Protein AF-A0A7J5XXZ4-F1 (afdb_monomer_lite)

Radius of gyration: 22.37 Å; chains: 1; bounding box: 74×36×50 Å

Foldseek 3Di:
DLLCVLLVQPDDDQDDQDPVPVCSLLVNLVNCVSCLLSLLLLLLLVDDPVLVVVCVVVNVVSCVVSVRDPVSVVVSVVVSVVVVPDDDDPVRNVVSVVSCCCSPVVVVVNVVVSVCSNVVVVVVVVVVVVVVVVVVVPPPPPPPPDDD

Sequence (148 aa):
MEVCELMGIPGTNPQRFTAHRWLSAYDVGISTRRMLPAYKVLYFGFLNHADQNLYMDILEEIYRDHGVGERAKARIQFFHQDLRKKGMTQVGKDRKERVVKKVWFESLKTNLHLSVYLGVLPILKEYVMVFQAKHLHTTPKKLVEMEF

pLDDT: mean 84.81, std 15.24, range [33.81, 97.19]

Secondary structure (DSSP, 8-state):
-HHHHHTT------PPP-TT-TTHHHHHHHHHHHHHHHHHHHHHTTS-HHHHHHHHHHHHHHHHHTT--HHHHHHHHHHHHHHHHS---HHHHHHHHHHHIIIIITHHHHHHHHHHHHHHHHHHHHHHHHHHHHHHHHS-S-SS----

Organism: Dissostichus mawsoni (NCBI:txid36200)

Structure (mmCIF, N/CA/C/O backbone):
data_AF-A0A7J5XXZ4-F1
#
_entry.id   AF-A0A7J5XXZ4-F1
#
loop_
_atom_site.group_PDB
_atom_site.id
_atom_site.type_symbol
_atom_site.label_atom_id
_atom_site.label_alt_id
_atom_site.label_comp_id
_atom_site.label_asym_id
_atom_site.label_entity_id
_atom_site.label_seq_id
_atom_site.pdbx_PDB_ins_code
_atom_site.Cartn_x
_atom_site.Cartn_y
_atom_site.Cartn_z
_atom_site.occupancy
_atom_site.B_iso_or_equiv
_atom_site.auth_seq_id
_atom_site.auth_comp_id
_atom_site.auth_asym_id
_atom_site.auth_atom_id
_atom_site.pdbx_PDB_model_num
ATOM 1 N N . MET A 1 1 ? 4.070 -6.308 10.909 1.00 65.12 1 MET A N 1
ATOM 2 C CA . MET A 1 1 ? 3.952 -7.672 10.364 1.00 65.12 1 MET A CA 1
ATOM 3 C C . MET A 1 1 ? 2.541 -8.202 10.547 1.00 65.12 1 MET A C 1
ATOM 5 O O . MET A 1 1 ? 1.999 -8.672 9.565 1.00 65.12 1 MET A O 1
ATOM 9 N N . GLU A 1 2 ? 1.898 -7.944 11.692 1.00 84.25 2 GLU A N 1
ATOM 10 C CA . GLU A 1 2 ? 0.493 -8.308 11.968 1.00 84.25 2 GLU A CA 1
ATOM 11 C C . GLU A 1 2 ? -0.505 -8.020 10.823 1.00 84.25 2 GLU A C 1
ATOM 13 O O . GLU A 1 2 ? -1.200 -8.927 10.391 1.00 84.25 2 GLU A O 1
ATOM 18 N N . VAL A 1 3 ? -0.544 -6.809 10.244 1.00 89.56 3 VAL A N 1
ATOM 19 C CA . VAL A 1 3 ? -1.453 -6.518 9.105 1.00 89.56 3 VAL A CA 1
ATOM 20 C C . VAL A 1 3 ? -1.151 -7.386 7.876 1.00 89.56 3 VAL A C 1
ATOM 22 O O . VAL A 1 3 ? -2.071 -7.841 7.210 1.00 89.56 3 VAL A O 1
ATOM 25 N N . CYS A 1 4 ? 0.124 -7.641 7.576 1.00 90.94 4 CYS A N 1
ATOM 26 C CA . CYS A 1 4 ? 0.503 -8.486 6.444 1.00 90.94 4 CYS A CA 1
ATOM 27 C C . CYS A 1 4 ? 0.070 -9.941 6.670 1.00 90.94 4 CYS A C 1
ATOM 29 O O . CYS A 1 4 ? -0.474 -10.557 5.761 1.00 90.94 4 CYS A O 1
ATOM 31 N N . GLU A 1 5 ? 0.262 -10.457 7.887 1.00 92.12 5 GLU A N 1
ATOM 32 C CA . GLU A 1 5 ? -0.168 -11.802 8.292 1.00 92.12 5 GLU A CA 1
ATOM 33 C C . GLU A 1 5 ? -1.688 -11.959 8.183 1.00 92.12 5 GLU A C 1
ATOM 35 O O . GLU A 1 5 ? -2.167 -12.921 7.591 1.00 92.12 5 GLU A O 1
ATOM 40 N N . LEU A 1 6 ? -2.447 -10.972 8.671 1.00 92.75 6 LEU A N 1
ATOM 41 C CA . LEU A 1 6 ? -3.912 -10.952 8.594 1.00 92.75 6 LEU A CA 1
ATOM 42 C C . LEU A 1 6 ? -4.447 -10.875 7.156 1.00 92.75 6 LEU A C 1
ATOM 44 O O . LEU A 1 6 ? -5.593 -11.245 6.917 1.00 92.75 6 LEU A O 1
ATOM 48 N N . MET A 1 7 ? -3.631 -10.401 6.213 1.00 93.19 7 MET A N 1
ATOM 49 C CA . MET A 1 7 ? -3.956 -10.320 4.785 1.00 93.19 7 MET A CA 1
ATOM 50 C C . MET A 1 7 ? -3.337 -11.446 3.946 1.00 93.19 7 MET A C 1
ATOM 52 O O . MET A 1 7 ? -3.464 -11.426 2.725 1.00 93.19 7 MET A O 1
ATOM 56 N N . GLY A 1 8 ? -2.597 -12.380 4.555 1.00 91.88 8 GLY A N 1
ATOM 57 C CA . GLY A 1 8 ? -1.873 -13.420 3.815 1.00 91.88 8 GLY A CA 1
ATOM 58 C C . GLY A 1 8 ? -0.768 -12.888 2.889 1.00 91.88 8 GLY A C 1
ATOM 59 O O . GLY A 1 8 ? -0.337 -13.584 1.973 1.00 91.88 8 GLY A O 1
ATOM 60 N N . ILE A 1 9 ? -0.291 -11.657 3.102 1.00 92.38 9 ILE A N 1
ATOM 61 C CA . ILE A 1 9 ? 0.765 -11.038 2.294 1.00 92.38 9 ILE A CA 1
ATOM 62 C C . ILE A 1 9 ? 2.120 -11.337 2.947 1.00 92.38 9 ILE A C 1
ATOM 64 O O . ILE A 1 9 ? 2.320 -10.976 4.110 1.00 92.38 9 ILE A O 1
ATOM 68 N N . PRO A 1 10 ? 3.104 -11.908 2.224 1.00 88.94 10 PRO A N 1
ATOM 69 C CA . PRO A 1 10 ? 4.449 -12.097 2.757 1.00 88.94 10 PRO A CA 1
ATOM 70 C C . PRO A 1 10 ? 5.071 -10.761 3.178 1.00 88.94 10 PRO A C 1
ATOM 72 O O . PRO A 1 10 ? 5.392 -9.904 2.346 1.00 88.94 10 PRO A O 1
ATOM 75 N N . GLY A 1 11 ? 5.227 -10.581 4.489 1.00 82.94 11 GLY A N 1
ATOM 76 C CA . GLY A 1 11 ? 5.825 -9.392 5.072 1.00 82.94 11 GLY A CA 1
ATOM 77 C C . GLY A 1 11 ? 7.310 -9.322 4.748 1.00 82.94 11 GLY A C 1
ATOM 78 O O . GLY A 1 11 ? 8.088 -10.179 5.155 1.00 82.94 11 GLY A O 1
ATOM 79 N N . THR A 1 12 ? 7.717 -8.275 4.040 1.00 82.31 12 THR A N 1
ATOM 80 C CA . THR A 1 12 ? 9.128 -7.970 3.807 1.00 82.31 12 THR A CA 1
ATOM 81 C C . THR A 1 12 ? 9.515 -6.672 4.489 1.00 82.31 12 THR A C 1
ATOM 83 O O . THR A 1 12 ? 8.746 -5.712 4.529 1.00 82.31 12 THR A O 1
ATOM 86 N N . ASN A 1 13 ? 10.729 -6.623 5.032 1.00 76.88 13 ASN A N 1
ATOM 87 C CA . ASN A 1 13 ? 11.253 -5.364 5.540 1.00 76.88 13 ASN A CA 1
ATOM 88 C C . ASN A 1 13 ? 11.422 -4.386 4.369 1.00 76.88 13 ASN A C 1
ATOM 90 O O . ASN A 1 13 ? 11.967 -4.787 3.335 1.00 76.88 13 ASN A O 1
ATOM 94 N N . PRO A 1 14 ? 10.979 -3.121 4.501 1.00 70.44 14 PRO A N 1
ATOM 95 C CA . PRO A 1 14 ? 11.204 -2.127 3.466 1.00 70.44 14 PRO A CA 1
ATOM 96 C C . PRO A 1 14 ? 12.710 -1.945 3.276 1.00 70.44 14 PRO A C 1
ATOM 98 O O . PRO A 1 14 ? 13.399 -1.428 4.158 1.00 70.44 14 PRO A O 1
ATOM 101 N N . GLN A 1 15 ? 13.228 -2.393 2.137 1.00 75.12 15 GLN A N 1
ATOM 102 C CA . GLN A 1 15 ? 14.628 -2.199 1.785 1.00 75.12 15 GLN A CA 1
ATOM 103 C C . GLN A 1 15 ? 14.807 -0.828 1.139 1.00 75.12 15 GLN A C 1
ATOM 105 O O . GLN A 1 15 ? 13.929 -0.326 0.434 1.00 75.12 15 GLN A O 1
ATOM 110 N N . ARG A 1 16 ? 15.953 -0.197 1.401 1.00 77.81 16 ARG A N 1
ATOM 111 C CA . ARG A 1 16 ? 16.348 1.010 0.678 1.00 77.81 16 ARG A CA 1
ATOM 112 C C . ARG A 1 16 ? 17.001 0.604 -0.632 1.00 77.81 16 ARG A C 1
ATOM 114 O O . ARG A 1 16 ? 17.748 -0.368 -0.677 1.00 77.81 16 ARG A O 1
ATOM 121 N N . PHE A 1 17 ? 16.751 1.397 -1.666 1.00 76.75 17 PHE A N 1
ATOM 122 C CA . PHE A 1 17 ? 17.530 1.324 -2.891 1.00 76.75 17 PHE A CA 1
ATOM 123 C C . PHE A 1 17 ? 19.015 1.552 -2.587 1.00 76.75 17 PHE A C 1
ATOM 125 O O . PHE A 1 17 ? 19.374 2.422 -1.788 1.00 76.75 17 PHE A O 1
ATOM 132 N N . THR A 1 18 ? 19.869 0.779 -3.247 1.00 80.25 18 THR A N 1
ATOM 133 C CA . THR A 1 18 ? 21.318 0.889 -3.163 1.00 80.25 18 THR A CA 1
ATOM 134 C C . THR A 1 18 ? 21.849 1.425 -4.488 1.00 80.25 18 THR A C 1
ATOM 136 O O . THR A 1 18 ? 21.846 0.715 -5.489 1.00 80.25 18 THR A O 1
ATOM 139 N N . ALA A 1 19 ? 22.342 2.667 -4.489 1.00 74.19 19 ALA A N 1
ATOM 140 C CA . ALA A 1 19 ? 22.718 3.385 -5.712 1.00 74.19 19 ALA A CA 1
ATOM 141 C C . ALA A 1 19 ? 23.712 2.636 -6.616 1.00 74.19 19 ALA A C 1
ATOM 143 O O . ALA A 1 19 ? 23.555 2.644 -7.832 1.00 74.19 19 ALA A O 1
ATOM 144 N N . HIS A 1 20 ? 24.693 1.939 -6.034 1.00 76.50 20 HIS A N 1
ATOM 145 C CA . HIS A 1 20 ? 25.699 1.181 -6.788 1.00 76.50 20 HIS A CA 1
ATOM 146 C C . HIS A 1 20 ? 25.195 -0.177 -7.310 1.00 76.50 20 HIS A C 1
ATOM 148 O O . HIS A 1 20 ? 25.853 -0.804 -8.135 1.00 76.50 20 HIS A O 1
ATOM 154 N N . ARG A 1 21 ? 24.025 -0.645 -6.857 1.00 80.75 21 ARG A N 1
ATOM 155 C CA . ARG A 1 21 ? 23.375 -1.862 -7.351 1.00 80.75 21 ARG A CA 1
ATOM 156 C C . ARG A 1 21 ? 22.127 -1.446 -8.108 1.00 80.75 21 ARG A C 1
ATOM 158 O O . ARG A 1 21 ? 21.037 -1.428 -7.548 1.00 80.75 21 ARG A O 1
ATOM 165 N N . TRP A 1 22 ? 22.281 -1.110 -9.382 1.00 73.88 22 TRP A N 1
ATOM 166 C CA . TRP A 1 22 ? 21.212 -0.523 -10.195 1.00 73.88 22 TRP A CA 1
ATOM 167 C C . TRP A 1 22 ? 19.923 -1.374 -10.259 1.00 73.88 22 TRP A C 1
ATOM 169 O O . TRP A 1 22 ? 18.828 -0.818 -10.291 1.00 73.88 22 TRP A O 1
ATOM 179 N N . LEU A 1 23 ? 20.019 -2.707 -10.141 1.00 80.81 23 LEU A N 1
ATOM 180 C CA . LEU A 1 23 ? 18.851 -3.601 -10.032 1.00 80.81 23 LEU A CA 1
ATOM 181 C C . LEU A 1 23 ? 18.152 -3.591 -8.664 1.00 80.81 23 LEU A C 1
ATOM 183 O O . LEU A 1 23 ? 17.024 -4.058 -8.556 1.00 80.81 23 LEU A O 1
ATOM 187 N N . SER A 1 24 ? 18.753 -3.016 -7.623 1.00 84.44 24 SER A N 1
ATOM 188 C CA . SER A 1 24 ? 18.098 -2.928 -6.312 1.00 84.44 24 SER A CA 1
ATOM 189 C C . SER A 1 24 ? 16.829 -2.069 -6.351 1.00 84.44 24 SER A C 1
ATOM 191 O O . SER A 1 24 ? 15.938 -2.267 -5.533 1.00 84.44 24 SER A O 1
ATOM 193 N N . ALA A 1 25 ? 16.694 -1.155 -7.324 1.00 84.38 25 ALA A N 1
ATOM 194 C CA . ALA A 1 25 ? 15.463 -0.387 -7.519 1.00 84.38 25 ALA A CA 1
ATOM 195 C C . ALA A 1 25 ? 14.315 -1.297 -7.970 1.00 84.38 25 ALA A C 1
ATOM 197 O O . ALA A 1 25 ? 13.181 -1.129 -7.525 1.00 84.38 25 ALA A O 1
ATOM 198 N N . TYR A 1 26 ? 14.627 -2.287 -8.809 1.00 87.44 26 TYR A N 1
ATOM 199 C CA . TYR A 1 26 ? 13.677 -3.294 -9.262 1.00 87.44 26 TYR A CA 1
ATOM 200 C C . TYR A 1 26 ? 13.261 -4.218 -8.111 1.00 87.44 26 TYR A C 1
ATOM 202 O O . TYR A 1 26 ? 12.068 -4.376 -7.861 1.00 87.44 26 TYR A O 1
ATOM 210 N N . ASP A 1 27 ? 14.228 -4.734 -7.345 1.00 85.56 27 ASP A N 1
ATOM 211 C CA . ASP A 1 27 ? 13.969 -5.609 -6.191 1.00 85.56 27 ASP A CA 1
ATOM 212 C C . ASP A 1 27 ? 13.082 -4.911 -5.138 1.00 85.56 27 ASP A C 1
ATOM 214 O O . ASP A 1 27 ? 12.081 -5.461 -4.663 1.00 85.56 27 ASP A O 1
ATOM 218 N N . VAL A 1 28 ? 13.405 -3.651 -4.818 1.00 87.38 28 VAL A N 1
ATOM 219 C CA . VAL A 1 28 ? 12.600 -2.806 -3.922 1.00 87.38 28 VAL A CA 1
ATOM 220 C C . VAL A 1 28 ? 11.225 -2.524 -4.527 1.00 87.38 28 VAL A C 1
ATOM 222 O O . VAL A 1 28 ? 10.226 -2.553 -3.803 1.00 87.38 28 VAL A O 1
ATOM 225 N N . GLY A 1 29 ? 11.149 -2.281 -5.836 1.00 89.25 29 GLY A N 1
ATOM 226 C CA . GLY A 1 29 ? 9.905 -2.050 -6.563 1.00 89.25 29 GLY A CA 1
ATOM 227 C C . GLY A 1 29 ? 8.946 -3.235 -6.470 1.00 89.25 29 GLY A C 1
ATOM 228 O O . GLY A 1 29 ? 7.778 -3.036 -6.134 1.00 89.25 29 GLY A O 1
ATOM 229 N N . ILE A 1 30 ? 9.435 -4.463 -6.684 1.00 89.44 30 ILE A N 1
ATOM 230 C CA . ILE A 1 30 ? 8.621 -5.689 -6.600 1.00 89.44 30 ILE A CA 1
ATOM 231 C C . ILE A 1 30 ? 8.076 -5.848 -5.186 1.00 89.44 30 ILE A C 1
ATOM 233 O O . ILE A 1 30 ? 6.874 -6.034 -4.987 1.00 89.44 30 ILE A O 1
ATOM 237 N N . SER A 1 31 ? 8.967 -5.753 -4.197 1.00 89.31 31 SER A N 1
ATOM 238 C CA . SER A 1 31 ? 8.606 -5.883 -2.787 1.00 89.31 31 SER A CA 1
ATOM 239 C C . SER A 1 31 ? 7.549 -4.847 -2.391 1.00 89.31 31 SER A C 1
ATOM 241 O O . SER A 1 31 ? 6.522 -5.184 -1.799 1.00 89.31 31 SER A O 1
ATOM 243 N N . THR A 1 32 ? 7.742 -3.595 -2.815 1.00 89.88 32 THR A N 1
ATOM 244 C CA . THR A 1 32 ? 6.803 -2.497 -2.560 1.00 89.88 32 THR A CA 1
ATOM 245 C C . THR A 1 32 ? 5.455 -2.740 -3.232 1.00 89.88 32 THR A C 1
ATOM 247 O O . THR A 1 32 ? 4.423 -2.557 -2.591 1.00 89.88 32 THR A O 1
ATOM 250 N N . ARG A 1 33 ? 5.441 -3.179 -4.498 1.00 91.62 33 ARG A N 1
ATOM 251 C CA . ARG A 1 33 ? 4.213 -3.487 -5.247 1.00 91.62 33 ARG A CA 1
ATOM 252 C C . ARG A 1 33 ? 3.401 -4.578 -4.558 1.00 91.62 33 ARG A C 1
ATOM 254 O O . ARG A 1 33 ? 2.199 -4.405 -4.392 1.00 91.62 33 ARG A O 1
ATOM 261 N N . ARG A 1 34 ? 4.059 -5.648 -4.103 1.00 91.75 34 ARG A N 1
ATOM 262 C CA . ARG A 1 34 ? 3.421 -6.748 -3.367 1.00 91.75 34 ARG A CA 1
ATOM 263 C C . ARG A 1 34 ? 2.842 -6.297 -2.025 1.00 91.75 34 ARG A C 1
ATOM 265 O O . ARG A 1 34 ? 1.762 -6.729 -1.648 1.00 91.75 34 ARG A O 1
ATOM 272 N N . MET A 1 35 ? 3.551 -5.438 -1.297 1.00 92.25 35 MET A N 1
ATOM 273 C CA . MET A 1 35 ? 3.117 -4.961 0.022 1.00 92.25 35 MET A CA 1
ATOM 274 C C . MET A 1 35 ? 2.116 -3.803 -0.022 1.00 92.25 35 MET A C 1
ATOM 276 O O . MET A 1 35 ? 1.579 -3.421 1.018 1.00 92.25 35 MET A O 1
ATOM 280 N N . LEU A 1 36 ? 1.864 -3.220 -1.196 1.00 92.81 36 LEU A N 1
ATOM 281 C CA . LEU A 1 36 ? 1.034 -2.027 -1.335 1.00 92.81 36 LEU A CA 1
ATOM 282 C C . LEU A 1 36 ? -0.377 -2.168 -0.726 1.00 92.81 36 LEU A C 1
ATOM 284 O O . LEU A 1 36 ? -0.794 -1.225 -0.049 1.00 92.81 36 LEU A O 1
ATOM 288 N N . PRO A 1 37 ? -1.092 -3.306 -0.862 1.00 94.94 37 PRO A N 1
ATOM 289 C CA . PRO A 1 37 ? -2.382 -3.503 -0.197 1.00 94.94 37 PRO A CA 1
ATOM 290 C C . PRO A 1 37 ? -2.264 -3.474 1.334 1.00 94.94 37 PRO A C 1
ATOM 292 O O . PRO A 1 37 ? -3.021 -2.767 1.995 1.00 94.94 37 PRO A O 1
ATOM 295 N N . ALA A 1 38 ? -1.251 -4.138 1.903 1.00 94.75 38 ALA A N 1
ATOM 296 C CA . ALA A 1 38 ? -0.988 -4.102 3.343 1.00 94.75 38 ALA A CA 1
ATOM 297 C C . ALA A 1 38 ? -0.657 -2.689 3.839 1.00 94.75 38 ALA A C 1
ATOM 299 O O . ALA A 1 38 ? -1.083 -2.295 4.926 1.00 94.75 38 ALA A O 1
ATOM 300 N N . TYR A 1 39 ? 0.071 -1.895 3.044 1.00 93.69 39 TYR A N 1
ATOM 301 C CA . TYR A 1 39 ? 0.298 -0.489 3.365 1.00 93.69 39 TYR A CA 1
ATOM 302 C C . TYR A 1 39 ? -0.996 0.320 3.331 1.00 93.69 39 TYR A C 1
ATOM 304 O O . TYR A 1 39 ? -1.213 1.106 4.248 1.00 93.69 39 TYR A O 1
ATOM 312 N N . LYS A 1 40 ? -1.868 0.127 2.335 1.00 95.38 40 LYS A N 1
ATOM 313 C CA . LYS A 1 40 ? -3.178 0.797 2.302 1.00 95.38 40 LYS A CA 1
ATOM 314 C C . LYS A 1 40 ? -3.954 0.527 3.585 1.00 95.38 40 LYS A C 1
ATOM 316 O O . LYS A 1 40 ? -4.305 1.483 4.274 1.00 95.38 40 LYS A O 1
ATOM 321 N N . VAL A 1 41 ? -4.102 -0.743 3.961 1.00 95.81 41 VAL A N 1
ATOM 322 C CA . VAL A 1 41 ? -4.795 -1.144 5.193 1.00 95.81 41 VAL A CA 1
ATOM 323 C C . VAL A 1 41 ? -4.151 -0.512 6.427 1.00 95.81 41 VAL A C 1
ATOM 325 O O . VAL A 1 41 ? -4.831 0.189 7.165 1.00 95.81 41 VAL A O 1
ATOM 328 N N . LEU A 1 42 ? -2.836 -0.670 6.612 1.00 93.31 42 LEU A N 1
ATOM 329 C CA . LEU A 1 42 ? -2.103 -0.108 7.753 1.00 93.31 42 LEU A CA 1
ATOM 330 C C . LEU A 1 42 ? -2.278 1.413 7.875 1.00 93.31 42 LEU A C 1
ATOM 332 O O . LEU A 1 42 ? -2.418 1.946 8.977 1.00 93.31 42 LEU A O 1
ATOM 336 N N . TYR A 1 43 ? -2.203 2.123 6.747 1.00 93.75 43 TYR A N 1
ATOM 337 C CA . TYR A 1 43 ? -2.239 3.580 6.733 1.00 93.75 43 TYR A CA 1
ATOM 338 C C . TYR A 1 43 ? -3.652 4.164 6.720 1.00 93.75 43 TYR A C 1
ATOM 340 O O . TYR A 1 43 ? -3.805 5.345 7.028 1.00 93.75 43 TYR A O 1
ATOM 348 N N . PHE A 1 44 ? -4.680 3.347 6.474 1.00 94.75 44 PHE A N 1
ATOM 349 C CA . PHE A 1 44 ? -6.079 3.747 6.617 1.00 94.75 44 PHE A CA 1
ATOM 350 C C . PHE A 1 44 ? -6.393 4.238 8.037 1.00 94.75 44 PHE A C 1
ATOM 352 O O . PHE A 1 44 ? -7.123 5.210 8.218 1.00 94.75 44 PHE A O 1
ATOM 359 N N . GLY A 1 45 ? -5.786 3.633 9.065 1.00 92.00 45 GLY A N 1
ATOM 360 C CA . GLY A 1 45 ? -5.966 4.050 10.461 1.00 92.00 45 GLY A CA 1
ATOM 361 C C . GLY A 1 45 ? -5.513 5.486 10.776 1.00 92.00 45 GLY A C 1
ATOM 362 O O . GLY A 1 45 ? -5.964 6.052 11.777 1.00 92.00 45 GLY A O 1
ATOM 363 N N . PHE A 1 46 ? -4.657 6.078 9.929 1.00 91.75 46 PHE A N 1
ATOM 364 C CA . PHE A 1 46 ? -4.144 7.449 10.069 1.00 91.75 46 PHE A CA 1
ATOM 365 C C . PHE A 1 46 ? -4.910 8.490 9.249 1.00 91.75 46 PHE A C 1
ATOM 367 O O . PHE A 1 46 ? -4.612 9.676 9.372 1.00 91.75 46 PHE A O 1
ATOM 374 N N . LEU A 1 47 ? -5.874 8.071 8.429 1.00 92.38 47 LEU A N 1
ATOM 375 C CA . LEU A 1 47 ? -6.782 8.990 7.753 1.00 92.38 47 LEU A CA 1
ATOM 376 C C . LEU A 1 47 ? -7.707 9.674 8.770 1.00 92.38 47 LEU A C 1
ATOM 378 O O . LEU A 1 47 ? -8.048 9.100 9.812 1.00 92.38 47 LEU A O 1
ATOM 382 N N . ASN A 1 48 ? -8.121 10.903 8.454 1.00 91.31 48 ASN A N 1
ATOM 383 C CA . ASN A 1 48 ? -9.200 11.561 9.186 1.00 91.31 48 ASN A CA 1
ATOM 384 C C . ASN A 1 48 ? -10.546 10.879 8.867 1.00 91.31 48 ASN A C 1
ATOM 386 O O . 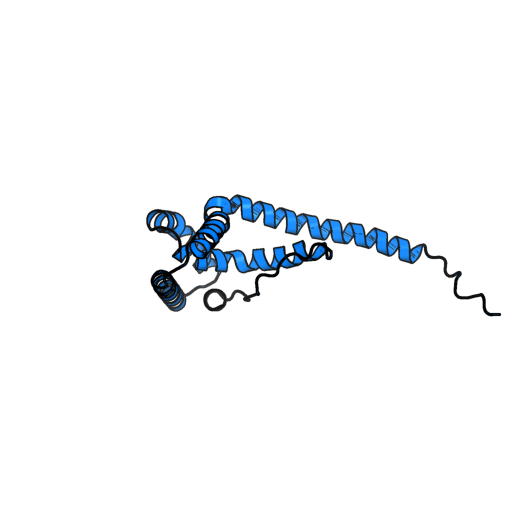ASN A 1 48 ? -10.651 10.093 7.928 1.00 91.31 48 ASN A O 1
ATOM 390 N N . HIS A 1 49 ? -11.588 11.174 9.644 1.00 91.38 49 HIS A N 1
ATOM 391 C CA . HIS A 1 49 ? -12.890 10.519 9.477 1.00 91.38 49 HIS A CA 1
ATOM 392 C C . HIS A 1 49 ? -13.541 10.757 8.104 1.00 91.38 49 HIS A 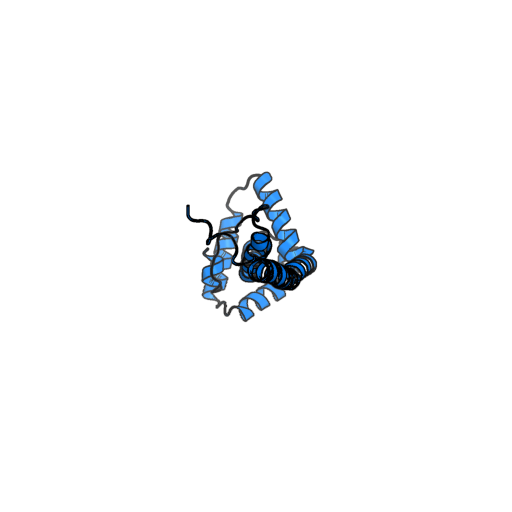C 1
ATOM 394 O O . HIS A 1 49 ? -14.180 9.848 7.582 1.00 91.38 49 HIS A O 1
ATOM 400 N N . ALA A 1 50 ? -13.368 11.939 7.506 1.00 94.06 50 ALA A N 1
ATOM 401 C CA . ALA A 1 50 ? -13.934 12.244 6.193 1.00 94.06 50 ALA A CA 1
ATOM 402 C C . ALA A 1 50 ? -13.279 11.394 5.093 1.00 94.06 50 ALA A C 1
ATOM 404 O O . ALA A 1 50 ? -13.974 10.755 4.305 1.00 94.06 50 ALA A O 1
ATOM 405 N N . ASP A 1 51 ? -11.949 11.309 5.102 1.00 95.00 51 ASP A N 1
ATOM 406 C CA . ASP A 1 51 ? -11.188 10.488 4.165 1.00 95.00 51 ASP A CA 1
ATOM 407 C C . ASP A 1 51 ? -11.454 8.994 4.386 1.00 95.00 51 ASP A C 1
ATOM 409 O O . ASP A 1 51 ? -11.554 8.235 3.427 1.00 95.00 51 ASP A O 1
ATOM 413 N N . GLN A 1 52 ? -11.607 8.549 5.638 1.00 94.25 52 GLN A N 1
ATOM 414 C CA . GLN A 1 52 ? -11.965 7.156 5.922 1.00 94.25 52 GLN A CA 1
ATOM 415 C C . GLN A 1 52 ? -13.296 6.769 5.282 1.00 94.25 52 GLN A C 1
ATOM 417 O O . GLN A 1 52 ? -13.384 5.698 4.689 1.00 94.25 52 GLN A O 1
ATOM 422 N N . ASN A 1 53 ? -14.299 7.643 5.358 1.00 95.75 53 ASN A N 1
ATOM 423 C CA . ASN A 1 53 ? -15.587 7.402 4.715 1.00 95.75 53 ASN A CA 1
ATOM 424 C C . ASN A 1 53 ? -15.452 7.370 3.188 1.00 95.75 53 ASN A C 1
ATOM 426 O O . ASN A 1 53 ? -16.020 6.492 2.550 1.00 95.75 53 ASN A O 1
ATOM 430 N N . LEU A 1 54 ? -14.659 8.279 2.611 1.00 95.94 54 LEU A N 1
ATOM 431 C CA . LEU A 1 54 ? -14.421 8.337 1.167 1.00 95.94 54 LEU A CA 1
ATOM 432 C C . LEU A 1 54 ? -13.736 7.072 0.624 1.00 95.94 54 LEU A C 1
ATOM 434 O O . LEU A 1 54 ? -14.028 6.634 -0.484 1.00 95.94 54 LEU A O 1
ATOM 438 N N . TYR A 1 55 ? -12.808 6.498 1.389 1.00 95.94 55 TYR A N 1
ATOM 439 C CA . TYR A 1 55 ? -11.984 5.368 0.956 1.00 95.94 55 TYR A CA 1
ATOM 440 C C . TYR A 1 55 ? -12.452 4.007 1.491 1.00 95.94 55 TYR A C 1
ATOM 442 O O . TYR A 1 55 ? -11.763 3.008 1.271 1.00 95.94 55 TYR A O 1
ATOM 450 N N . MET A 1 56 ? -13.599 3.947 2.176 1.00 95.38 56 MET A N 1
ATOM 451 C CA . MET A 1 56 ? -14.095 2.715 2.796 1.00 95.38 56 MET A CA 1
ATOM 452 C C . MET A 1 56 ? -14.351 1.614 1.760 1.00 95.38 56 MET A C 1
ATOM 454 O O . MET A 1 56 ? -13.893 0.490 1.944 1.00 95.38 56 MET A O 1
ATOM 458 N N . ASP A 1 57 ? -14.990 1.942 0.637 1.00 96.44 57 ASP A N 1
ATOM 459 C CA . ASP A 1 57 ? -15.299 0.955 -0.408 1.00 96.44 57 ASP A CA 1
ATOM 460 C C . ASP A 1 57 ? -14.027 0.337 -1.007 1.00 96.44 57 ASP A C 1
ATOM 462 O O . ASP A 1 57 ? -13.958 -0.869 -1.247 1.00 96.44 57 ASP A O 1
ATOM 466 N N . ILE A 1 58 ? -12.976 1.149 -1.172 1.00 95.56 58 ILE A N 1
ATOM 467 C CA . ILE A 1 58 ? -11.665 0.686 -1.646 1.00 95.56 58 ILE A CA 1
ATOM 468 C C . ILE A 1 58 ? -11.005 -0.229 -0.605 1.00 95.56 58 ILE A C 1
ATOM 470 O O . ILE A 1 58 ? -10.328 -1.194 -0.959 1.00 95.56 58 ILE A O 1
ATOM 474 N N . LEU A 1 59 ? -11.168 0.066 0.687 1.00 96.12 59 LEU A N 1
ATOM 475 C CA . LEU A 1 59 ? -10.660 -0.790 1.755 1.00 96.12 59 LEU A CA 1
ATOM 476 C C . LEU A 1 59 ? -11.369 -2.153 1.765 1.00 96.12 59 LEU A C 1
ATOM 478 O O . LEU A 1 59 ? -10.700 -3.181 1.870 1.00 96.12 59 LEU A O 1
ATOM 482 N N . GLU A 1 60 ? -12.694 -2.167 1.618 1.00 96.44 60 GLU A N 1
ATOM 483 C CA . GLU A 1 60 ? -13.483 -3.402 1.545 1.00 96.44 60 GLU A CA 1
ATOM 484 C C . GLU A 1 60 ? -13.151 -4.231 0.300 1.00 96.44 60 GLU A C 1
ATOM 486 O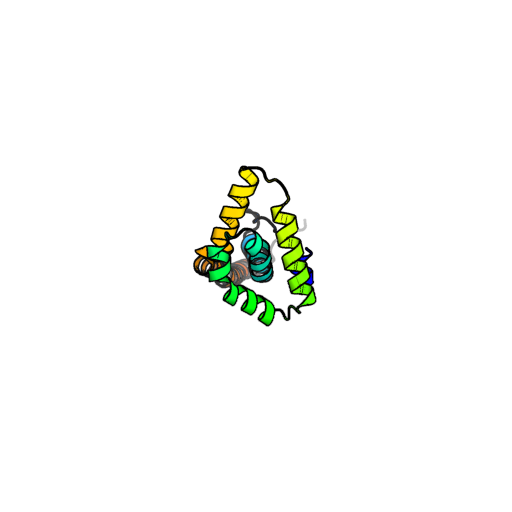 O . GLU A 1 60 ? -13.051 -5.457 0.380 1.00 96.44 60 GLU A O 1
ATOM 491 N N . GLU A 1 61 ? -12.894 -3.585 -0.839 1.00 97.00 61 GLU A N 1
ATOM 492 C CA . GLU A 1 61 ? -12.361 -4.256 -2.026 1.00 97.00 61 GLU A CA 1
ATOM 493 C C . GLU A 1 61 ? -11.011 -4.926 -1.743 1.00 97.00 61 GLU A C 1
ATOM 495 O O . GLU A 1 61 ? -10.848 -6.113 -2.020 1.00 97.00 61 GLU A O 1
ATOM 500 N N . ILE A 1 62 ? -10.075 -4.228 -1.091 1.00 96.62 62 ILE A N 1
ATOM 501 C CA . ILE A 1 62 ? -8.780 -4.812 -0.713 1.00 96.62 62 ILE A CA 1
ATOM 502 C C . ILE A 1 62 ? -8.960 -6.025 0.208 1.00 96.62 62 ILE A C 1
ATOM 504 O O . ILE A 1 62 ? -8.250 -7.022 0.047 1.00 96.62 62 ILE A O 1
ATOM 508 N N . TYR A 1 63 ? -9.885 -5.953 1.169 1.00 97.19 63 TYR A N 1
ATOM 509 C CA . TYR A 1 63 ? -10.200 -7.080 2.045 1.00 97.19 63 TYR A CA 1
ATOM 510 C C . TYR A 1 63 ? -10.759 -8.271 1.279 1.00 97.19 63 TYR A C 1
ATOM 512 O O . TYR A 1 63 ? -10.321 -9.396 1.520 1.00 97.19 63 TYR A O 1
ATOM 520 N N . ARG A 1 64 ? -11.674 -8.034 0.340 1.00 96.75 64 ARG A N 1
ATOM 521 C CA . ARG A 1 64 ? -12.240 -9.078 -0.514 1.00 96.75 64 ARG A CA 1
ATOM 522 C C . ARG A 1 64 ? -11.164 -9.745 -1.371 1.00 96.75 64 ARG A C 1
ATOM 524 O O . ARG A 1 64 ? -11.077 -10.969 -1.368 1.00 96.75 64 ARG A O 1
ATOM 531 N N . ASP A 1 65 ? -10.310 -8.958 -2.020 1.00 96.38 65 ASP A N 1
ATOM 532 C CA . ASP A 1 65 ? -9.247 -9.455 -2.904 1.00 96.38 65 ASP A CA 1
ATOM 533 C C . ASP A 1 65 ? -8.212 -10.320 -2.167 1.00 96.38 65 ASP A C 1
ATOM 535 O O . ASP A 1 65 ? -7.597 -11.203 -2.760 1.00 96.38 65 ASP A O 1
ATOM 539 N N . HIS A 1 66 ? -8.029 -10.081 -0.865 1.00 95.69 66 HIS A N 1
ATOM 540 C CA . HIS A 1 66 ? -7.090 -10.820 -0.016 1.00 95.69 66 HIS A CA 1
ATOM 541 C C . HIS A 1 66 ? -7.779 -11.819 0.927 1.00 95.69 66 HIS A C 1
ATOM 543 O O . HIS A 1 66 ? -7.133 -12.350 1.828 1.00 95.69 66 HIS A O 1
ATOM 549 N N . GLY A 1 67 ? -9.083 -12.076 0.756 1.00 94.69 67 GLY A N 1
ATOM 550 C CA . GLY A 1 67 ? -9.823 -13.048 1.567 1.00 94.69 67 GLY A CA 1
ATOM 551 C C . GLY A 1 67 ? -9.837 -12.734 3.069 1.00 94.69 67 GLY A C 1
ATOM 552 O O . GLY A 1 67 ? -9.848 -13.646 3.898 1.00 94.69 67 GLY A O 1
ATOM 553 N N . VAL A 1 68 ? -9.803 -11.453 3.443 1.00 95.44 68 VAL A N 1
ATOM 554 C CA . VAL A 1 68 ? -9.736 -11.019 4.844 1.00 95.44 68 VAL A CA 1
ATOM 555 C C . VAL A 1 68 ? -11.101 -11.195 5.507 1.00 95.44 68 VAL A C 1
ATOM 557 O O . VAL A 1 68 ? -12.030 -10.421 5.275 1.00 95.44 68 VAL A O 1
ATOM 560 N N . GLY A 1 69 ? -11.220 -12.214 6.359 1.00 93.94 69 GLY A N 1
ATOM 561 C CA . GLY A 1 69 ? -12.449 -12.497 7.103 1.00 93.94 69 GLY A CA 1
ATOM 562 C C . GLY A 1 69 ? -12.733 -11.507 8.241 1.00 93.94 69 GLY A C 1
ATOM 563 O O . GLY A 1 69 ? -11.846 -10.801 8.722 1.00 93.94 69 GLY A O 1
ATOM 564 N N . GLU A 1 70 ? -13.967 -11.519 8.747 1.00 94.75 70 GLU A N 1
ATOM 565 C CA . GLU A 1 70 ? -14.453 -10.572 9.767 1.00 94.75 70 GLU A CA 1
ATOM 566 C C . GLU A 1 70 ? -13.613 -10.547 11.053 1.00 94.75 70 GLU A C 1
ATOM 568 O O . GLU A 1 70 ? -13.326 -9.485 11.605 1.00 94.75 70 GLU A O 1
ATOM 573 N N . ARG A 1 71 ? -13.111 -11.705 11.502 1.00 94.75 71 ARG A N 1
ATOM 574 C CA . ARG A 1 71 ? -12.207 -11.775 12.664 1.00 94.75 71 ARG A CA 1
ATOM 575 C C . ARG A 1 71 ? -10.906 -10.996 12.432 1.00 94.75 71 ARG A C 1
ATOM 577 O O . ARG A 1 71 ? -10.409 -10.342 13.349 1.00 94.75 71 ARG A O 1
ATOM 584 N N . ALA A 1 72 ? -10.351 -11.073 11.224 1.00 94.69 72 ALA A N 1
ATOM 585 C CA . ALA A 1 72 ? -9.138 -10.354 10.856 1.00 94.69 72 ALA A CA 1
ATOM 586 C C . ALA A 1 72 ? -9.411 -8.851 10.707 1.00 94.69 72 ALA A C 1
ATOM 588 O O . ALA A 1 72 ? -8.640 -8.048 11.234 1.00 94.69 72 ALA A O 1
ATOM 589 N N . LYS A 1 73 ? -10.544 -8.464 10.103 1.00 95.62 73 LYS A N 1
ATOM 590 C CA . LYS A 1 73 ? -10.987 -7.060 10.036 1.00 95.62 73 LYS A CA 1
ATOM 591 C C . LYS A 1 73 ? -11.136 -6.442 11.428 1.00 95.62 73 LYS A C 1
ATOM 593 O O . LYS A 1 73 ? -10.554 -5.391 11.695 1.00 95.62 73 LYS A O 1
ATOM 598 N N . ALA A 1 74 ? -11.811 -7.131 12.350 1.00 95.19 74 ALA A N 1
ATOM 599 C CA . ALA A 1 74 ? -11.960 -6.683 13.735 1.00 95.19 74 ALA A CA 1
ATOM 600 C C . ALA A 1 74 ? -10.599 -6.500 14.430 1.00 95.19 74 ALA A C 1
ATOM 602 O O . ALA A 1 74 ? -10.375 -5.518 15.143 1.00 95.19 74 ALA A O 1
ATOM 603 N N . ARG A 1 75 ? -9.646 -7.410 14.179 1.00 95.12 75 ARG A N 1
ATOM 604 C CA . ARG A 1 75 ? -8.284 -7.296 14.714 1.00 95.12 75 ARG A CA 1
ATOM 605 C C . ARG A 1 75 ? -7.532 -6.092 14.142 1.00 95.12 75 ARG A C 1
ATOM 607 O O . ARG A 1 75 ? -6.882 -5.375 14.901 1.00 95.12 75 ARG A O 1
ATOM 614 N N . ILE A 1 76 ? -7.652 -5.836 12.840 1.00 94.94 76 ILE A N 1
ATOM 615 C CA . ILE A 1 76 ? -7.077 -4.654 12.179 1.00 94.94 76 ILE A CA 1
ATOM 616 C C . ILE A 1 76 ? -7.685 -3.368 12.751 1.00 94.94 76 ILE A C 1
ATOM 618 O O . ILE A 1 76 ? -6.962 -2.418 13.049 1.00 94.94 76 ILE A O 1
ATOM 622 N N . GLN A 1 77 ? -9.000 -3.337 12.963 1.00 92.94 77 GLN A N 1
ATOM 623 C CA . GLN A 1 77 ? -9.682 -2.185 13.546 1.00 92.94 77 GLN A CA 1
ATOM 624 C C . GLN A 1 77 ? -9.199 -1.906 14.975 1.00 92.94 77 GLN A C 1
ATOM 626 O O . GLN A 1 77 ? -8.894 -0.758 15.306 1.00 92.94 77 GLN A O 1
ATOM 631 N N . PHE A 1 78 ? -9.057 -2.946 15.802 1.00 92.25 78 PHE A N 1
ATOM 632 C CA . PHE A 1 78 ? -8.466 -2.824 17.136 1.00 92.25 78 PHE A CA 1
ATOM 633 C C . PHE A 1 78 ? -7.036 -2.271 17.070 1.00 92.25 78 PHE A C 1
ATOM 635 O O . PHE A 1 78 ? -6.685 -1.346 17.801 1.00 92.25 78 PHE A O 1
ATOM 642 N N . PHE A 1 79 ? -6.224 -2.779 16.143 1.00 91.00 79 PHE A N 1
ATOM 643 C CA . PHE A 1 79 ? -4.868 -2.293 15.918 1.00 91.00 79 PHE A CA 1
ATOM 644 C C . PHE A 1 79 ? -4.838 -0.805 15.510 1.00 91.00 79 PHE A C 1
ATOM 646 O O . PHE A 1 79 ? -4.028 -0.037 16.031 1.00 91.00 79 PHE A O 1
ATOM 653 N N . HIS A 1 80 ? -5.758 -0.348 14.653 1.00 91.38 80 HIS A N 1
ATOM 654 C CA . HIS A 1 80 ? -5.900 1.075 14.321 1.00 91.38 80 HIS A CA 1
ATOM 655 C C . HIS A 1 80 ? -6.259 1.931 15.541 1.00 91.38 80 HIS A C 1
ATOM 657 O O . HIS A 1 80 ? -5.713 3.024 15.707 1.00 91.38 80 HIS A O 1
ATOM 663 N N . GLN A 1 81 ? -7.145 1.444 16.412 1.00 89.00 81 GLN A N 1
ATOM 664 C CA . GLN A 1 81 ? -7.499 2.141 17.650 1.00 89.00 81 GLN A CA 1
ATOM 665 C C . GLN A 1 81 ? -6.309 2.234 18.615 1.00 89.00 81 GLN A C 1
ATOM 667 O O . GLN A 1 81 ? -6.074 3.298 19.186 1.00 89.00 81 GLN A O 1
ATOM 672 N N . ASP A 1 82 ? -5.525 1.164 18.769 1.00 87.81 82 ASP A N 1
ATOM 673 C CA . ASP A 1 82 ? -4.319 1.171 19.606 1.00 87.81 82 ASP A CA 1
ATOM 674 C C . ASP A 1 82 ? -3.264 2.158 19.081 1.00 87.81 82 ASP A C 1
ATOM 676 O O . ASP A 1 82 ? -2.687 2.947 19.833 1.00 87.81 82 ASP A O 1
ATOM 680 N N . LEU A 1 83 ? -3.068 2.199 17.760 1.00 82.69 83 LEU A N 1
ATOM 681 C CA . LEU A 1 83 ? -2.151 3.144 17.123 1.00 82.69 83 LEU A CA 1
ATOM 682 C C . LEU A 1 83 ? -2.541 4.609 17.336 1.00 82.69 83 LEU A C 1
ATOM 684 O O . LEU A 1 83 ? -1.650 5.455 17.409 1.00 82.69 83 LEU A O 1
ATOM 688 N N . ARG A 1 84 ? -3.840 4.915 17.429 1.00 79.88 84 ARG A N 1
ATOM 689 C CA . ARG A 1 84 ? -4.334 6.273 17.708 1.00 79.88 84 ARG A CA 1
ATOM 690 C C . ARG A 1 84 ? -4.056 6.713 19.146 1.00 79.88 84 ARG A C 1
ATOM 692 O O . ARG A 1 84 ? -3.837 7.897 19.373 1.00 79.88 84 ARG A O 1
ATOM 699 N N . LYS A 1 85 ? -4.033 5.777 20.102 1.00 82.56 85 LYS A N 1
ATOM 700 C CA . LYS A 1 85 ? -3.742 6.060 21.521 1.00 82.56 85 LYS A CA 1
ATOM 701 C C . LYS A 1 85 ? -2.269 6.382 21.766 1.00 82.56 85 LYS A C 1
ATOM 703 O O . LYS A 1 85 ? -1.937 7.075 22.724 1.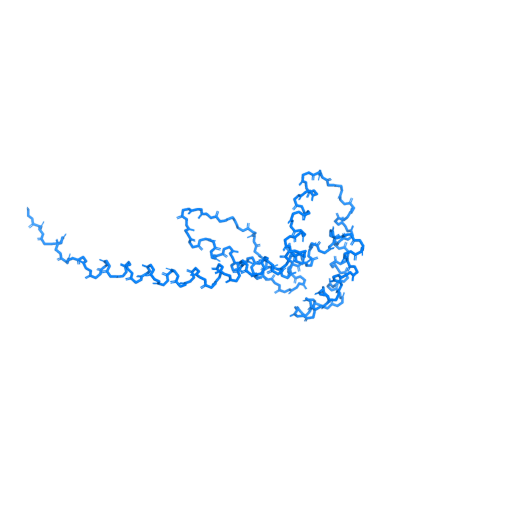00 82.56 85 LYS A O 1
ATOM 708 N N . LYS A 1 86 ? -1.372 5.885 20.911 1.00 80.19 86 LYS A N 1
ATOM 709 C CA . LYS A 1 86 ? 0.066 6.139 21.024 1.00 80.19 86 LYS A CA 1
ATOM 710 C C . LYS A 1 86 ? 0.376 7.587 20.646 1.00 80.19 86 LYS A C 1
ATOM 712 O O . LYS A 1 86 ? 0.264 7.979 19.484 1.00 80.19 86 LYS A O 1
ATOM 717 N N . GLY A 1 87 ? 0.811 8.368 21.635 1.00 77.56 87 GLY A N 1
ATOM 718 C CA . GLY A 1 87 ? 1.359 9.703 21.416 1.00 77.56 87 GLY A CA 1
ATOM 719 C C . GLY A 1 87 ? 2.517 9.648 20.419 1.00 77.56 87 GLY A C 1
ATOM 720 O O . GLY A 1 87 ? 3.383 8.778 20.498 1.00 77.56 87 GLY A O 1
ATOM 721 N N . MET A 1 88 ? 2.513 10.555 19.446 1.00 84.62 88 MET A N 1
ATOM 722 C CA . MET A 1 88 ? 3.473 10.539 18.349 1.00 84.62 88 MET A CA 1
ATOM 723 C C . MET A 1 88 ? 4.124 11.898 18.176 1.00 84.62 88 MET A C 1
ATOM 725 O O . MET A 1 88 ? 3.446 12.927 18.168 1.00 84.62 88 MET A O 1
ATOM 729 N N . THR A 1 89 ? 5.444 11.878 18.005 1.00 92.25 89 THR A N 1
ATOM 730 C CA . THR A 1 89 ? 6.242 13.072 17.727 1.00 92.25 89 THR A CA 1
ATOM 731 C C . THR A 1 89 ? 5.804 13.719 16.416 1.00 92.25 89 THR A C 1
ATOM 733 O O . THR A 1 89 ? 5.294 13.039 15.519 1.00 92.25 89 THR A O 1
ATOM 736 N N . GLN A 1 90 ? 6.039 15.026 16.274 1.00 91.00 90 GLN A N 1
ATOM 737 C CA . GLN A 1 90 ? 5.684 15.750 15.051 1.00 91.00 90 GLN A CA 1
ATOM 738 C C . GLN A 1 90 ? 6.357 15.136 13.814 1.00 91.00 90 GLN A C 1
ATOM 740 O O . GLN A 1 90 ? 5.682 14.798 12.850 1.00 91.00 90 GLN A O 1
ATOM 745 N N . VAL A 1 91 ? 7.651 14.813 13.910 1.00 92.75 91 VAL A N 1
ATOM 746 C CA . VAL A 1 91 ? 8.402 14.116 12.848 1.00 92.75 91 VAL A CA 1
ATOM 747 C C . VAL A 1 91 ? 7.742 12.787 12.451 1.00 92.75 91 VAL A C 1
ATOM 749 O O . VAL A 1 91 ? 7.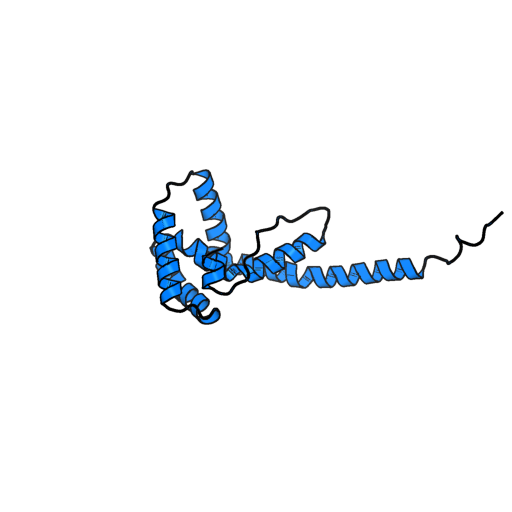712 12.417 11.273 1.00 92.75 91 VAL A O 1
ATOM 752 N N . GLY A 1 92 ? 7.204 12.052 13.429 1.00 90.94 92 GLY A N 1
ATOM 753 C CA . GLY A 1 92 ? 6.464 10.815 13.194 1.00 90.94 92 GLY A CA 1
ATOM 754 C C . GLY A 1 92 ? 5.153 11.048 12.441 1.00 90.94 92 GLY A C 1
ATOM 755 O O . GLY A 1 92 ? 4.846 10.289 11.519 1.00 90.94 92 GLY A O 1
ATOM 756 N N . LYS A 1 93 ? 4.415 12.107 12.792 1.00 90.00 93 LYS A N 1
ATOM 757 C CA . LYS A 1 93 ? 3.184 12.517 12.099 1.00 90.00 93 LYS A CA 1
ATOM 758 C C . LYS A 1 93 ? 3.476 12.906 10.654 1.00 90.00 93 LYS A C 1
ATOM 760 O O . LYS A 1 93 ? 2.917 12.282 9.757 1.00 90.00 93 LYS A O 1
ATOM 765 N N . ASP A 1 94 ? 4.441 13.796 10.427 1.00 93.31 94 ASP A N 1
ATOM 766 C CA . ASP A 1 94 ? 4.810 14.260 9.084 1.00 93.31 94 ASP A CA 1
ATOM 767 C C . ASP A 1 94 ? 5.246 13.087 8.196 1.00 93.31 94 ASP A C 1
ATOM 769 O O . ASP A 1 94 ? 4.922 13.001 7.011 1.00 93.31 94 ASP A O 1
ATOM 773 N N . ARG A 1 95 ? 5.994 12.129 8.765 1.00 91.19 95 ARG A N 1
ATOM 774 C CA . ARG A 1 95 ? 6.389 10.917 8.040 1.00 91.19 95 ARG A CA 1
ATOM 775 C C . ARG A 1 95 ? 5.177 10.090 7.627 1.00 91.19 95 ARG A C 1
ATOM 777 O O . ARG A 1 95 ? 5.165 9.589 6.505 1.00 91.19 95 ARG A O 1
ATOM 784 N N . LYS A 1 96 ? 4.198 9.905 8.513 1.00 91.12 96 LYS A N 1
ATOM 785 C CA . LYS A 1 96 ? 2.989 9.133 8.207 1.00 91.12 96 LYS A CA 1
ATOM 786 C C . LYS A 1 96 ? 2.112 9.849 7.194 1.00 91.12 96 LYS A C 1
ATOM 788 O O . LYS A 1 96 ? 1.686 9.199 6.249 1.00 91.12 96 LYS A O 1
ATOM 793 N N . GLU A 1 97 ? 1.939 11.158 7.320 1.00 93.12 97 GLU A N 1
ATOM 794 C CA . GLU A 1 97 ? 1.202 11.979 6.359 1.00 93.12 97 GLU A CA 1
ATOM 795 C C . GLU A 1 97 ? 1.793 11.860 4.949 1.00 93.12 97 GLU A C 1
ATOM 797 O O . GLU A 1 97 ? 1.070 11.587 3.991 1.00 93.12 97 GLU A O 1
ATOM 802 N N . ARG A 1 98 ? 3.127 11.918 4.815 1.00 94.38 98 ARG A N 1
ATOM 803 C CA . ARG A 1 98 ? 3.796 11.679 3.524 1.00 94.38 98 ARG A CA 1
ATOM 804 C C . ARG A 1 98 ? 3.488 10.303 2.934 1.00 94.38 98 ARG A C 1
ATOM 806 O O . ARG A 1 98 ? 3.412 10.173 1.713 1.00 94.38 98 ARG A O 1
ATOM 813 N N . VAL A 1 99 ? 3.364 9.267 3.763 1.00 93.19 99 VAL A N 1
ATOM 814 C CA . VAL A 1 99 ? 3.050 7.912 3.284 1.00 93.19 99 VAL A CA 1
ATOM 815 C C . VAL A 1 99 ? 1.569 7.784 2.940 1.00 93.19 99 VAL A C 1
ATOM 817 O O . VAL A 1 99 ? 1.259 7.286 1.863 1.00 93.19 99 VAL A O 1
ATOM 820 N N . VAL A 1 100 ? 0.674 8.295 3.788 1.00 95.12 100 VAL A N 1
ATOM 821 C CA . VAL A 1 100 ? -0.771 8.374 3.529 1.00 95.12 100 VAL A CA 1
ATOM 822 C C . VAL A 1 100 ? -1.026 9.053 2.190 1.00 95.12 100 VAL A C 1
ATOM 824 O O . VAL A 1 100 ? -1.702 8.481 1.337 1.00 95.12 100 VAL A O 1
ATOM 827 N N . LYS A 1 101 ? -0.388 10.205 1.953 1.00 96.12 101 LYS A N 1
ATOM 828 C CA . LYS A 1 101 ? -0.486 10.922 0.684 1.00 96.12 101 LYS A CA 1
ATOM 829 C C . LYS A 1 101 ? -0.114 10.033 -0.498 1.00 96.12 101 LYS A C 1
ATOM 831 O O . LYS A 1 101 ? -0.872 9.957 -1.450 1.00 96.12 101 LYS A O 1
ATOM 836 N N . LYS A 1 102 ? 1.009 9.313 -0.439 1.00 94.44 102 LYS A N 1
ATOM 837 C CA . LYS A 1 102 ? 1.455 8.440 -1.541 1.00 94.44 102 LYS A CA 1
ATOM 838 C C . LYS A 1 102 ? 0.547 7.232 -1.766 1.00 94.44 102 LYS A C 1
ATOM 840 O O . LYS A 1 102 ? 0.352 6.814 -2.904 1.00 94.44 102 LYS A O 1
ATOM 845 N N . VAL A 1 103 ? 0.053 6.639 -0.685 1.00 94.69 103 VAL A N 1
ATOM 846 C CA . VAL A 1 103 ? -0.662 5.359 -0.708 1.00 94.69 103 VAL A CA 1
ATOM 847 C C . VAL A 1 103 ? -2.144 5.542 -1.053 1.00 94.69 103 VAL A C 1
ATOM 849 O O . VAL A 1 103 ? -2.683 4.747 -1.830 1.00 94.69 103 VAL A O 1
ATOM 852 N N . TRP A 1 104 ? -2.770 6.600 -0.529 1.00 95.50 104 TRP A N 1
ATOM 853 C CA . TRP A 1 104 ? -4.196 6.899 -0.680 1.00 95.50 104 TRP A CA 1
ATOM 854 C C . TRP A 1 104 ? -4.454 8.036 -1.674 1.00 95.50 104 TRP A C 1
ATOM 856 O O . TRP A 1 104 ? -5.059 7.795 -2.713 1.00 95.50 104 TRP A O 1
ATOM 866 N N . PHE A 1 105 ? -3.941 9.243 -1.428 1.00 95.69 105 PHE A N 1
ATOM 867 C CA . PHE A 1 105 ? -4.309 10.424 -2.231 1.00 95.69 105 PHE A CA 1
ATOM 868 C C . PHE A 1 105 ? -3.646 10.462 -3.617 1.00 95.69 105 PHE A C 1
ATOM 870 O O . PHE A 1 105 ? -4.253 10.846 -4.608 1.00 95.69 105 PHE A O 1
ATOM 877 N N . GLU A 1 106 ? -2.396 10.020 -3.709 1.00 96.00 106 GLU A N 1
ATOM 878 C CA . GLU A 1 106 ? -1.611 9.928 -4.941 1.00 96.00 106 GLU A CA 1
ATOM 879 C C . GLU A 1 106 ? -1.502 8.469 -5.410 1.00 96.00 106 GLU A C 1
ATOM 881 O O . GLU A 1 106 ? -0.546 8.103 -6.097 1.00 96.00 106 GLU A O 1
ATOM 886 N N . SER A 1 107 ? -2.466 7.613 -5.038 1.00 93.31 107 SER A N 1
ATOM 887 C CA . SER A 1 107 ? -2.396 6.170 -5.296 1.00 93.31 107 SER A CA 1
ATOM 888 C C . SER A 1 107 ? -2.164 5.868 -6.776 1.00 93.31 107 SER A C 1
ATOM 890 O O . SER A 1 107 ? -1.292 5.068 -7.110 1.00 93.31 107 SER A O 1
ATOM 892 N N . LEU A 1 108 ? -2.877 6.551 -7.678 1.00 92.94 108 LEU A N 1
ATOM 893 C CA . LEU A 1 108 ? -2.714 6.386 -9.124 1.00 92.94 108 LEU A CA 1
ATOM 894 C C . LEU A 1 108 ? -1.281 6.699 -9.577 1.00 92.94 108 LEU A C 1
ATOM 896 O O . LEU A 1 108 ? -0.655 5.892 -10.258 1.00 92.94 108 LEU A O 1
ATOM 900 N N . LYS A 1 109 ? -0.733 7.837 -9.139 1.00 94.50 109 LYS A N 1
ATOM 901 C CA . LYS A 1 109 ? 0.631 8.266 -9.469 1.00 94.50 109 LYS A CA 1
ATOM 902 C C . LYS A 1 109 ? 1.675 7.285 -8.934 1.00 94.50 109 LYS A C 1
ATOM 904 O O . LYS A 1 109 ? 2.583 6.893 -9.662 1.00 94.50 109 LYS A O 1
ATOM 909 N N . THR A 1 110 ? 1.529 6.848 -7.684 1.00 92.81 110 THR A N 1
ATOM 910 C CA . THR A 1 110 ? 2.409 5.846 -7.065 1.00 92.81 110 THR A CA 1
ATOM 911 C C . THR A 1 110 ? 2.371 4.524 -7.831 1.00 92.81 110 THR A C 1
ATOM 913 O O . THR A 1 110 ? 3.421 3.950 -8.119 1.00 92.81 110 THR A O 1
ATOM 916 N N . ASN A 1 111 ? 1.178 4.055 -8.205 1.00 92.88 111 ASN A N 1
ATOM 917 C CA . ASN A 1 111 ? 1.009 2.840 -8.998 1.00 92.88 111 ASN A CA 1
ATOM 918 C C . ASN A 1 111 ? 1.626 2.972 -10.393 1.00 92.88 111 ASN A C 1
ATOM 920 O O . ASN A 1 111 ? 2.288 2.038 -10.845 1.00 92.88 111 ASN A O 1
ATOM 924 N N . LEU A 1 112 ? 1.460 4.122 -11.049 1.00 93.19 112 LEU A N 1
ATOM 925 C CA . LEU A 1 112 ? 2.050 4.391 -12.357 1.00 93.19 112 LEU A CA 1
ATOM 926 C C . LEU A 1 112 ? 3.579 4.366 -12.288 1.00 93.19 112 LEU A C 1
ATOM 928 O O . LEU A 1 112 ? 4.210 3.641 -13.050 1.00 93.19 112 LEU A O 1
ATOM 932 N N . HIS A 1 113 ? 4.179 5.078 -11.330 1.00 89.31 113 HIS A N 1
ATOM 933 C CA . HIS A 1 113 ? 5.630 5.067 -11.139 1.00 89.31 113 HIS A CA 1
ATOM 934 C C . HIS A 1 113 ? 6.162 3.655 -10.877 1.00 89.31 113 HIS A C 1
ATOM 936 O O . HIS A 1 113 ? 7.121 3.237 -11.521 1.00 89.31 113 HIS A O 1
ATOM 942 N N . LEU A 1 114 ? 5.528 2.900 -9.971 1.00 90.88 114 LEU A N 1
ATOM 943 C CA . LEU A 1 114 ? 5.910 1.509 -9.709 1.00 90.88 114 LEU A CA 1
ATOM 944 C C . LEU A 1 114 ? 5.815 0.655 -10.977 1.00 90.88 114 LEU A C 1
ATOM 946 O O . LEU A 1 114 ? 6.728 -0.113 -11.251 1.00 90.88 114 LEU A O 1
ATOM 950 N N . SER A 1 115 ? 4.755 0.818 -11.768 1.00 91.38 115 SER A N 1
ATOM 951 C CA . SER A 1 115 ? 4.562 0.058 -13.008 1.00 91.38 115 SER A CA 1
ATOM 952 C C . SER A 1 115 ? 5.638 0.379 -14.046 1.00 91.38 115 SER A C 1
ATOM 954 O O . SER A 1 115 ? 6.162 -0.535 -14.673 1.00 91.38 115 SER A O 1
ATOM 956 N N . VAL A 1 116 ? 6.037 1.649 -14.175 1.00 88.56 116 VAL A N 1
ATOM 957 C CA . VAL A 1 116 ? 7.139 2.055 -15.060 1.00 88.56 116 VAL A CA 1
ATOM 958 C C . VAL A 1 116 ? 8.454 1.413 -14.621 1.00 88.56 116 VAL A C 1
ATOM 960 O O . VAL A 1 116 ? 9.126 0.792 -15.440 1.00 88.56 116 VAL A O 1
ATOM 963 N N . TYR A 1 117 ? 8.812 1.493 -13.334 1.00 85.69 117 TYR A N 1
ATOM 964 C CA . TYR A 1 117 ? 10.041 0.857 -12.842 1.00 85.69 117 TYR A CA 1
ATOM 965 C C . TYR A 1 117 ? 10.032 -0.657 -13.061 1.00 85.69 117 TYR A C 1
ATOM 967 O O . TYR A 1 117 ? 11.038 -1.224 -13.481 1.00 85.69 117 TYR A O 1
ATOM 975 N N . LEU A 1 118 ? 8.898 -1.308 -12.807 1.00 90.94 118 LEU A N 1
ATOM 976 C CA . LEU A 1 118 ? 8.762 -2.753 -12.957 1.00 90.94 118 LEU A CA 1
ATOM 977 C C . LEU A 1 118 ? 8.716 -3.213 -14.415 1.00 90.94 118 LEU A C 1
ATOM 979 O O . LEU A 1 118 ? 9.142 -4.328 -14.685 1.00 90.94 118 LEU A O 1
ATOM 983 N N . GLY A 1 119 ? 8.240 -2.383 -15.343 1.00 90.75 119 GLY A N 1
ATOM 984 C CA . GLY A 1 119 ? 8.226 -2.700 -16.771 1.00 90.75 119 GLY A CA 1
ATOM 985 C C . GLY A 1 119 ? 9.559 -2.419 -17.466 1.00 90.75 119 GLY A C 1
ATOM 986 O O . GLY A 1 119 ? 10.016 -3.219 -18.275 1.00 90.75 119 GLY A O 1
ATOM 987 N N . VAL A 1 120 ? 10.214 -1.300 -17.140 1.00 89.62 120 VAL A N 1
ATOM 988 C CA . VAL A 1 120 ? 11.418 -0.842 -17.855 1.00 89.62 120 VAL A CA 1
ATOM 989 C C . VAL A 1 120 ? 12.692 -1.521 -17.351 1.00 89.62 120 VAL A C 1
ATOM 991 O O . VAL A 1 120 ? 13.551 -1.886 -18.154 1.00 89.62 120 VAL A O 1
ATOM 994 N N . LEU A 1 121 ? 12.848 -1.700 -16.034 1.00 87.50 121 LEU A N 1
ATOM 995 C CA . LEU A 1 121 ? 14.099 -2.225 -15.470 1.00 87.50 121 LEU A CA 1
ATOM 996 C C . LEU A 1 121 ? 14.433 -3.660 -15.924 1.00 87.50 121 LEU A C 1
ATOM 998 O O . LEU A 1 121 ? 15.613 -3.909 -16.180 1.00 87.50 121 LEU A O 1
ATOM 1002 N N . PRO A 1 122 ? 13.470 -4.592 -16.088 1.00 86.75 122 PRO A N 1
ATOM 1003 C CA . PRO A 1 122 ? 13.744 -5.904 -16.680 1.00 86.75 122 PRO A CA 1
ATOM 1004 C C . PRO A 1 122 ? 14.261 -5.826 -18.115 1.00 86.75 122 PRO A C 1
ATOM 1006 O O . PRO A 1 122 ? 15.252 -6.474 -18.433 1.00 86.75 122 PRO A O 1
ATOM 1009 N N . ILE A 1 123 ? 13.654 -4.982 -18.955 1.00 87.44 123 ILE A N 1
ATOM 1010 C CA . ILE A 1 123 ? 14.075 -4.801 -20.352 1.00 87.44 123 ILE A CA 1
ATOM 1011 C C . ILE A 1 123 ? 15.507 -4.261 -20.399 1.00 87.44 123 ILE A C 1
ATOM 1013 O O . ILE A 1 123 ? 16.355 -4.760 -21.138 1.00 87.44 123 ILE A O 1
ATOM 1017 N N . LEU A 1 124 ? 15.812 -3.269 -19.557 1.00 84.88 124 LEU A N 1
ATOM 1018 C CA . LEU A 1 124 ? 17.163 -2.725 -19.449 1.00 84.88 124 LEU A CA 1
ATOM 1019 C C . LEU A 1 124 ? 18.167 -3.782 -18.958 1.00 84.88 124 LEU A C 1
ATOM 1021 O O . LEU A 1 124 ? 19.296 -3.825 -19.445 1.00 84.88 124 LEU A O 1
ATOM 1025 N N . LYS A 1 125 ? 17.765 -4.653 -18.022 1.00 84.00 125 LYS A N 1
ATOM 1026 C CA . LYS A 1 125 ? 18.570 -5.795 -17.562 1.00 84.00 125 LYS A CA 1
ATOM 1027 C C . LYS A 1 125 ? 18.916 -6.733 -18.710 1.00 84.00 125 LYS A C 1
ATOM 1029 O O . LYS A 1 125 ? 20.091 -7.047 -18.883 1.00 84.00 125 LYS A O 1
ATOM 1034 N N . GLU A 1 126 ? 17.923 -7.152 -19.486 1.00 84.25 126 GLU A N 1
ATOM 1035 C CA . GLU A 1 126 ? 18.127 -8.027 -20.643 1.00 84.25 126 GLU A CA 1
ATOM 1036 C C . GLU A 1 126 ? 19.055 -7.380 -21.670 1.00 84.25 126 GLU A C 1
ATOM 1038 O O . GLU A 1 126 ? 20.028 -8.005 -22.096 1.00 84.25 126 GLU A O 1
ATOM 1043 N N . TYR A 1 127 ? 18.828 -6.102 -21.990 1.00 84.81 127 TYR A N 1
ATOM 1044 C CA . TYR A 1 127 ? 19.689 -5.340 -22.889 1.00 84.81 127 TYR A CA 1
ATOM 1045 C C . TYR A 1 127 ? 21.147 -5.355 -22.413 1.00 84.81 127 TYR A C 1
ATOM 1047 O O . TYR A 1 127 ? 22.024 -5.790 -23.153 1.00 84.81 127 TYR A O 1
ATOM 1055 N N . VAL A 1 128 ? 21.421 -4.964 -21.163 1.00 81.75 128 VAL A N 1
ATOM 1056 C CA . VAL A 1 128 ? 22.786 -4.950 -20.602 1.00 81.75 128 VAL A CA 1
ATOM 1057 C C . VAL A 1 128 ? 23.426 -6.342 -20.627 1.00 81.75 128 VAL A C 1
ATOM 1059 O O . VAL A 1 128 ? 24.600 -6.466 -20.987 1.00 81.75 128 VAL A O 1
ATOM 1062 N N . MET A 1 129 ? 22.667 -7.393 -20.303 1.00 81.44 129 MET A N 1
ATOM 1063 C CA . MET A 1 129 ? 23.164 -8.772 -20.335 1.00 81.44 129 MET A CA 1
ATOM 1064 C C . MET A 1 129 ? 23.598 -9.207 -21.742 1.00 81.44 129 MET A C 1
ATOM 1066 O O . MET A 1 129 ? 24.607 -9.900 -21.866 1.00 81.44 129 MET A O 1
ATOM 1070 N N . VAL A 1 130 ? 22.918 -8.759 -22.805 1.00 81.81 130 VAL A N 1
ATOM 1071 C CA . VAL A 1 130 ? 23.333 -9.033 -24.194 1.00 81.81 130 VAL A CA 1
ATOM 1072 C C . VAL A 1 130 ? 24.713 -8.438 -24.501 1.00 81.81 130 VAL A C 1
ATOM 1074 O O . VAL A 1 130 ? 25.531 -9.099 -25.141 1.00 81.81 130 VAL A O 1
ATOM 1077 N N . PHE A 1 131 ? 25.016 -7.222 -24.036 1.00 74.56 131 PHE A N 1
ATOM 1078 C CA . PHE A 1 131 ? 26.337 -6.609 -24.262 1.00 74.56 131 PHE A CA 1
ATOM 1079 C C . PHE A 1 131 ? 27.432 -7.260 -23.419 1.00 74.56 131 PHE A C 1
ATOM 1081 O O . PHE A 1 131 ? 28.535 -7.477 -23.916 1.00 74.56 131 PHE A O 1
ATOM 1088 N N . GLN A 1 132 ? 27.123 -7.643 -22.179 1.00 73.12 132 GLN A N 1
ATOM 1089 C CA . GLN A 1 132 ? 28.060 -8.381 -21.329 1.00 73.12 132 GLN A CA 1
ATOM 1090 C C . GLN A 1 132 ? 28.386 -9.766 -21.906 1.00 73.12 132 GLN A C 1
ATOM 1092 O O . GLN A 1 132 ? 29.554 -10.146 -21.962 1.00 73.12 132 GLN A O 1
ATOM 1097 N N . ALA A 1 133 ? 27.383 -10.492 -22.407 1.00 65.44 133 ALA A N 1
ATOM 1098 C CA . ALA A 1 133 ? 27.581 -11.783 -23.062 1.00 65.44 133 ALA A CA 1
ATOM 1099 C C . ALA A 1 133 ? 28.412 -11.653 -24.349 1.00 65.44 133 ALA A C 1
ATOM 1101 O O . ALA A 1 133 ? 29.319 -12.448 -24.588 1.00 65.44 133 ALA A O 1
ATOM 1102 N N . LYS A 1 134 ? 28.164 -10.612 -25.157 1.00 60.03 134 LYS A N 1
ATOM 1103 C CA . LYS A 1 134 ? 28.971 -10.327 -26.353 1.00 60.03 134 LYS A CA 1
ATOM 1104 C C . LYS A 1 134 ? 30.429 -10.028 -26.008 1.00 60.03 134 LYS A C 1
ATOM 1106 O O . LYS A 1 134 ? 31.302 -10.545 -26.694 1.00 60.03 134 LYS A O 1
ATOM 1111 N N . HIS A 1 135 ? 30.701 -9.287 -24.931 1.00 53.69 135 HIS A N 1
ATOM 1112 C CA . HIS A 1 135 ? 32.072 -9.070 -24.464 1.00 53.69 135 HIS A CA 1
ATOM 1113 C C . HIS A 1 135 ? 32.772 -10.357 -24.015 1.00 53.69 135 HIS A C 1
ATOM 1115 O O . HIS A 1 135 ? 33.951 -10.513 -24.323 1.00 53.69 135 HIS A O 1
ATOM 1121 N N . LEU A 1 136 ? 32.061 -11.312 -23.401 1.00 49.72 136 LEU A N 1
ATOM 1122 C CA . LEU A 1 136 ? 32.624 -12.630 -23.080 1.00 49.72 136 LEU A CA 1
ATOM 1123 C C . LEU A 1 136 ? 32.961 -13.473 -24.322 1.00 49.72 136 LEU A C 1
ATOM 1125 O O . LEU A 1 136 ? 33.924 -14.236 -24.287 1.00 49.72 136 LEU A O 1
ATOM 1129 N N . HIS A 1 137 ? 32.200 -13.344 -25.412 1.00 48.88 137 HIS A N 1
ATOM 1130 C CA . HIS A 1 137 ? 32.469 -14.062 -26.665 1.00 48.88 137 HIS A CA 1
ATOM 1131 C C . HIS A 1 137 ? 33.527 -13.390 -27.553 1.00 48.88 137 HIS A C 1
ATOM 1133 O O . HIS A 1 137 ? 34.049 -14.033 -28.461 1.00 48.88 137 HIS A O 1
ATOM 1139 N N . THR A 1 138 ? 33.858 -12.121 -27.303 1.00 46.72 138 THR A N 1
ATOM 1140 C CA . THR A 1 138 ? 34.897 -11.386 -28.041 1.00 46.72 138 THR A CA 1
ATOM 1141 C C . THR A 1 138 ? 36.250 -11.338 -27.341 1.00 46.72 138 THR A C 1
ATOM 1143 O O . THR A 1 138 ? 37.191 -10.815 -27.930 1.00 46.72 138 THR A O 1
ATOM 1146 N N . THR A 1 139 ? 36.398 -11.880 -26.128 1.00 38.16 139 THR A N 1
ATOM 1147 C CA . THR A 1 139 ? 37.732 -12.088 -25.550 1.00 38.16 139 THR A CA 1
ATOM 1148 C C . THR A 1 139 ? 38.426 -13.194 -26.351 1.00 38.16 139 THR A C 1
ATOM 1150 O O . THR A 1 139 ? 37.967 -14.341 -26.321 1.00 38.16 139 THR A O 1
ATOM 1153 N N . PRO A 1 140 ? 39.518 -12.914 -27.083 1.00 42.31 140 PRO A N 1
ATOM 1154 C CA . PRO A 1 140 ? 40.278 -13.978 -27.714 1.00 42.31 140 PRO A CA 1
ATOM 1155 C C . PRO A 1 140 ? 40.815 -14.897 -26.613 1.00 42.31 140 PRO A C 1
ATOM 1157 O O . PRO A 1 140 ? 41.339 -14.417 -25.607 1.00 42.31 140 PRO A O 1
ATOM 1160 N N . LYS A 1 141 ? 40.753 -16.217 -26.823 1.00 44.25 141 LYS A N 1
ATOM 1161 C CA . LYS A 1 141 ? 41.494 -17.236 -26.054 1.00 44.25 141 LYS A CA 1
ATOM 1162 C C . LYS A 1 141 ? 43.022 -17.102 -26.245 1.00 44.25 141 LYS A C 1
ATOM 1164 O O . LYS A 1 141 ? 43.695 -18.074 -26.551 1.00 44.25 141 LYS A O 1
ATOM 1169 N N . LYS A 1 142 ? 43.583 -15.899 -26.130 1.00 41.91 142 LYS A N 1
ATOM 1170 C CA . LYS A 1 142 ? 45.016 -15.622 -26.286 1.00 41.91 142 LYS A CA 1
ATOM 1171 C C . LYS A 1 142 ? 45.566 -14.915 -25.054 1.00 41.91 142 LYS A C 1
ATOM 1173 O O . LYS A 1 142 ? 46.077 -13.814 -25.166 1.00 41.91 142 LYS A O 1
ATOM 1178 N N . LEU A 1 143 ? 45.424 -15.530 -23.883 1.00 43.91 143 LEU A N 1
ATOM 1179 C CA . LEU A 1 143 ? 46.191 -15.156 -22.685 1.00 43.91 143 LEU A CA 1
ATOM 1180 C C . LEU A 1 143 ? 46.515 -16.378 -21.795 1.00 43.91 143 LEU A C 1
ATOM 1182 O O . LEU A 1 143 ? 46.734 -16.223 -20.601 1.00 43.91 143 LEU A O 1
ATOM 1186 N N . VAL A 1 144 ? 46.537 -17.597 -22.358 1.00 45.16 144 VAL A N 1
ATOM 1187 C CA . VAL A 1 144 ? 46.959 -18.820 -21.628 1.00 45.16 144 VAL A CA 1
ATOM 1188 C C . VAL A 1 144 ? 48.038 -19.623 -22.379 1.00 45.16 144 VAL A C 1
ATOM 1190 O O . VAL A 1 144 ? 48.515 -20.628 -21.882 1.00 45.16 144 VAL A O 1
ATOM 1193 N N . GLU A 1 145 ? 48.522 -19.149 -23.529 1.00 38.12 145 GLU A N 1
ATOM 1194 C CA . GLU A 1 145 ? 49.701 -19.729 -24.193 1.00 38.12 145 GLU A CA 1
ATOM 1195 C C . GLU A 1 145 ? 50.813 -18.687 -24.279 1.00 38.12 145 GLU A C 1
ATOM 1197 O O . GLU A 1 145 ? 51.109 -18.159 -25.344 1.00 38.12 145 GLU A O 1
ATOM 1202 N N . MET A 1 146 ? 51.382 -18.351 -23.125 1.00 33.81 146 MET A N 1
ATOM 1203 C CA . MET A 1 146 ? 52.771 -17.907 -23.002 1.00 33.81 146 MET A CA 1
ATOM 1204 C C . MET A 1 146 ? 53.283 -18.402 -21.643 1.00 33.81 146 MET A C 1
ATOM 1206 O O . MET A 1 146 ? 53.469 -17.629 -20.708 1.00 33.81 146 MET A O 1
ATOM 1210 N N . GLU A 1 147 ? 53.441 -19.723 -21.525 1.00 37.34 147 GLU A N 1
ATOM 1211 C CA . GLU A 1 147 ? 54.521 -20.271 -20.704 1.00 37.34 147 GLU A CA 1
ATOM 1212 C C . GLU A 1 147 ? 55.830 -20.038 -21.469 1.00 37.34 147 GLU A C 1
ATOM 1214 O O . GLU A 1 147 ? 5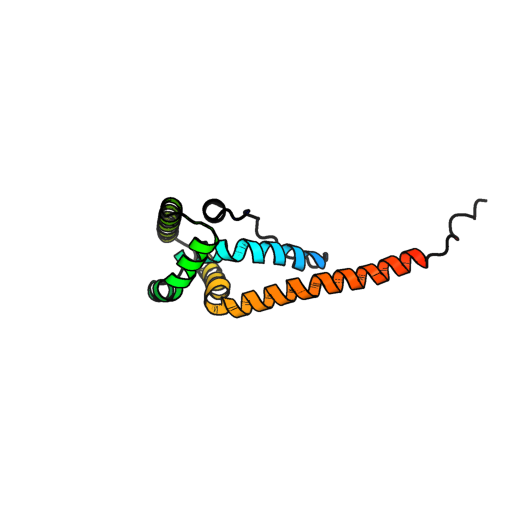5.902 -20.391 -22.647 1.00 37.34 147 GLU A O 1
ATOM 1219 N N . PHE A 1 148 ? 56.782 -19.347 -20.839 1.00 40.06 148 PHE A N 1
ATOM 1220 C CA . PHE A 1 148 ? 58.201 -19.699 -20.647 1.00 40.06 148 PHE A CA 1
ATOM 1221 C C . PHE A 1 148 ? 58.942 -18.500 -20.041 1.00 40.06 148 PHE A C 1
ATOM 1223 O O . PHE A 1 148 ? 58.902 -17.402 -20.642 1.00 40.06 148 PHE A O 1
#